Protein AF-A0A536UNM9-F1 (afdb_monomer_lite)

Structure (mmCIF, N/CA/C/O backbone):
data_AF-A0A536UNM9-F1
#
_entry.id   AF-A0A536UNM9-F1
#
loop_
_atom_site.group_PDB
_atom_site.id
_atom_site.type_symbol
_atom_site.label_atom_id
_atom_site.label_alt_id
_atom_site.label_comp_id
_atom_site.label_asym_id
_atom_site.label_entity_id
_atom_site.label_seq_id
_atom_site.pdbx_PDB_ins_code
_atom_site.Cartn_x
_atom_site.Cartn_y
_atom_site.Cartn_z
_atom_site.occupancy
_atom_site.B_iso_or_equiv
_atom_site.auth_seq_id
_atom_site.auth_comp_id
_atom_site.auth_asym_id
_atom_site.auth_atom_id
_atom_site.pdbx_PDB_model_num
ATOM 1 N N . MET A 1 1 ? -21.210 13.335 21.567 1.00 55.44 1 MET A N 1
ATOM 2 C CA . MET A 1 1 ? -19.851 12.778 21.470 1.00 55.44 1 MET A CA 1
ATOM 3 C C . MET A 1 1 ? -19.482 12.914 20.016 1.00 55.44 1 MET A C 1
ATOM 5 O O . MET A 1 1 ? -20.186 12.348 19.194 1.00 55.44 1 MET A O 1
ATOM 9 N N . GLU A 1 2 ? -18.537 13.793 19.704 1.00 74.31 2 GLU A N 1
ATOM 10 C CA . GLU A 1 2 ? -17.917 13.791 18.379 1.00 74.31 2 GLU A CA 1
ATOM 11 C C . GLU A 1 2 ? -17.006 12.566 18.325 1.00 74.31 2 GLU A C 1
ATOM 13 O O . GLU A 1 2 ? -16.256 12.318 19.269 1.00 74.31 2 GLU A O 1
ATOM 18 N N . ASP A 1 3 ? -17.144 11.755 17.280 1.00 82.62 3 ASP A N 1
ATOM 19 C CA . ASP A 1 3 ? -16.249 10.626 17.059 1.00 82.62 3 ASP A CA 1
ATOM 20 C C . ASP A 1 3 ? -14.894 11.164 16.590 1.00 82.62 3 ASP A C 1
ATOM 22 O O . ASP A 1 3 ? -14.765 11.677 15.475 1.00 82.62 3 ASP A O 1
ATOM 26 N N . ASP A 1 4 ? -13.878 11.048 17.445 1.00 88.06 4 ASP A N 1
ATOM 27 C CA . ASP A 1 4 ? -12.512 11.425 17.098 1.00 88.06 4 ASP A CA 1
ATOM 28 C C . ASP A 1 4 ? -11.944 10.454 16.052 1.00 88.06 4 ASP A C 1
ATOM 30 O O . ASP A 1 4 ? -11.711 9.268 16.307 1.00 88.06 4 ASP A O 1
ATOM 34 N N . LEU A 1 5 ? -11.683 10.972 14.851 1.00 92.31 5 LEU A N 1
ATOM 35 C CA . LEU A 1 5 ? -11.025 10.225 13.783 1.00 92.31 5 LEU A CA 1
ATOM 36 C C . LEU A 1 5 ? -9.513 10.184 14.018 1.00 92.31 5 LEU A C 1
ATOM 38 O O . LEU A 1 5 ? -8.825 11.203 13.942 1.00 92.31 5 LEU A O 1
ATOM 42 N N . VAL A 1 6 ? -8.982 8.981 14.241 1.00 94.62 6 VAL A N 1
ATOM 43 C CA . VAL A 1 6 ? -7.558 8.756 14.529 1.00 94.62 6 VAL A CA 1
ATOM 44 C C . VAL A 1 6 ? -6.910 7.778 13.549 1.00 94.62 6 VAL A C 1
ATOM 46 O O . VAL A 1 6 ? -7.530 6.831 13.067 1.00 94.62 6 VAL A O 1
ATOM 49 N N . ILE A 1 7 ? -5.616 7.974 13.277 1.00 95.00 7 ILE A N 1
ATOM 50 C CA . ILE A 1 7 ? -4.794 7.023 12.517 1.00 95.00 7 ILE A CA 1
ATOM 51 C C . ILE A 1 7 ? -4.129 6.067 13.508 1.00 95.00 7 ILE A C 1
ATOM 53 O O . ILE A 1 7 ? -3.187 6.437 14.203 1.00 95.00 7 ILE A O 1
ATOM 57 N N . VAL A 1 8 ? -4.597 4.821 13.550 1.00 93.88 8 VAL A N 1
ATOM 58 C CA . VAL A 1 8 ? -4.100 3.807 14.499 1.00 93.88 8 VAL A CA 1
ATOM 59 C C . VAL A 1 8 ? -2.788 3.146 14.069 1.00 93.88 8 VAL A C 1
ATOM 61 O O . VAL A 1 8 ? -2.049 2.632 14.905 1.00 93.88 8 VAL A O 1
ATOM 64 N N . ALA A 1 9 ? -2.485 3.128 12.767 1.00 95.75 9 ALA A N 1
ATOM 65 C CA . ALA A 1 9 ? -1.261 2.538 12.234 1.00 95.75 9 ALA A CA 1
ATOM 66 C C . ALA A 1 9 ? -0.948 3.035 10.818 1.00 95.75 9 ALA A C 1
ATOM 68 O O . ALA A 1 9 ? -1.846 3.336 10.034 1.00 95.75 9 ALA A O 1
ATOM 69 N N . ALA A 1 10 ? 0.338 3.028 10.461 1.00 95.75 10 ALA A N 1
ATOM 70 C CA . ALA A 1 10 ? 0.812 3.300 9.109 1.00 95.75 10 ALA A CA 1
ATOM 71 C C . ALA A 1 10 ? 1.979 2.370 8.750 1.00 95.75 10 ALA A C 1
ATOM 73 O O . ALA A 1 10 ? 2.883 2.129 9.552 1.00 95.75 10 ALA A O 1
ATOM 74 N N . THR A 1 11 ? 1.987 1.833 7.529 1.00 96.31 11 THR A N 1
ATOM 75 C CA . THR A 1 11 ? 3.106 1.026 7.028 1.00 96.31 11 THR A CA 1
A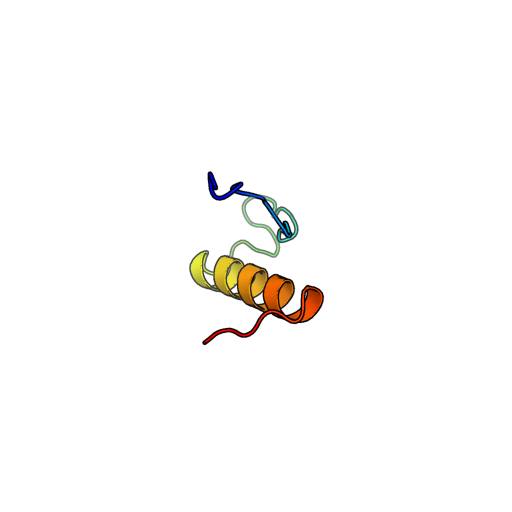TOM 76 C C . THR A 1 11 ? 3.270 1.172 5.518 1.00 96.31 11 THR A C 1
ATOM 78 O O . THR A 1 11 ? 2.360 1.625 4.829 1.00 96.31 11 THR A O 1
ATOM 81 N N . ARG A 1 12 ? 4.448 0.815 4.997 1.00 97.62 12 ARG A N 1
ATOM 82 C CA . ARG A 1 12 ? 4.803 0.958 3.577 1.00 97.62 12 ARG A CA 1
ATOM 83 C C . ARG A 1 12 ? 5.743 -0.151 3.115 1.00 97.62 12 ARG A C 1
ATOM 85 O O . ARG A 1 12 ? 6.422 -0.771 3.933 1.00 97.62 12 ARG A O 1
ATOM 92 N N . THR A 1 13 ? 5.824 -0.369 1.803 1.00 97.12 13 THR A N 1
ATOM 93 C CA . THR A 1 13 ? 6.888 -1.190 1.206 1.00 97.12 13 THR A CA 1
ATOM 94 C C . THR A 1 13 ? 8.219 -0.434 1.178 1.00 97.12 13 THR A C 1
ATOM 96 O O . THR A 1 1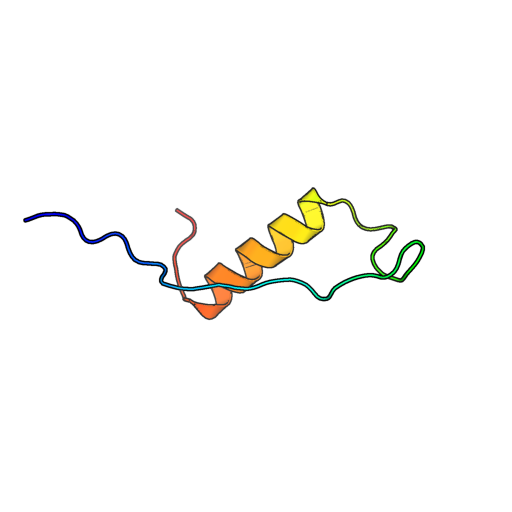3 ? 8.272 0.786 1.357 1.00 97.12 13 THR A O 1
ATOM 99 N N . ALA A 1 14 ? 9.305 -1.149 0.877 1.00 95.50 14 ALA A N 1
ATOM 100 C CA . ALA A 1 14 ? 10.527 -0.508 0.405 1.00 95.50 14 ALA A CA 1
ATOM 101 C C . ALA A 1 14 ? 10.258 0.293 -0.883 1.00 95.50 14 ALA A C 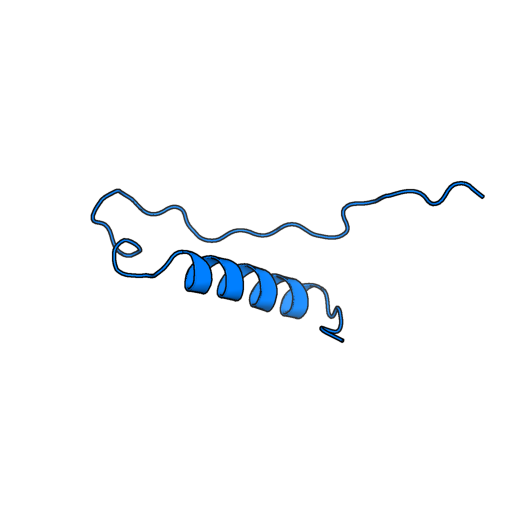1
ATOM 103 O O . ALA A 1 14 ? 9.325 -0.011 -1.634 1.00 95.50 14 ALA A O 1
ATOM 104 N N . VAL A 1 15 ? 11.088 1.304 -1.137 1.00 95.44 15 VAL A N 1
ATOM 105 C CA . VAL A 1 15 ? 11.029 2.104 -2.367 1.00 95.44 15 VAL A CA 1
ATOM 106 C C . VAL A 1 15 ? 11.904 1.438 -3.421 1.00 95.44 15 VAL A C 1
ATOM 108 O O . VAL A 1 15 ? 13.088 1.192 -3.191 1.00 95.44 15 VAL A O 1
ATOM 111 N N . GLY A 1 16 ? 11.312 1.120 -4.570 1.00 94.62 16 GLY A N 1
ATOM 112 C CA . GLY A 1 16 ? 12.030 0.555 -5.708 1.00 94.62 16 GLY A CA 1
ATOM 113 C C . GLY A 1 16 ? 12.691 1.642 -6.551 1.00 94.62 16 GLY A C 1
ATOM 114 O O . GLY A 1 16 ? 12.167 2.745 -6.673 1.00 94.62 16 GLY A O 1
ATOM 115 N N . LYS A 1 17 ? 13.826 1.314 -7.174 1.00 96.12 17 LYS A N 1
ATOM 116 C CA . LYS A 1 17 ? 14.385 2.112 -8.274 1.00 96.12 17 LYS A CA 1
ATOM 117 C C . LYS A 1 17 ? 13.671 1.763 -9.580 1.00 96.12 17 LYS A C 1
ATOM 119 O O . LYS A 1 17 ? 13.198 0.634 -9.739 1.00 96.12 17 LYS A O 1
ATOM 124 N N . PHE A 1 18 ? 13.632 2.704 -10.522 1.00 95.75 18 PHE A N 1
ATOM 125 C CA . PHE A 1 18 ? 13.146 2.433 -11.875 1.00 95.75 18 PHE A CA 1
ATOM 126 C C . PHE A 1 18 ? 13.953 1.287 -12.507 1.00 95.75 18 PHE A C 1
ATOM 128 O O . PHE A 1 18 ? 15.176 1.257 -12.392 1.00 95.75 18 PHE A O 1
ATOM 135 N N . GLY A 1 19 ? 13.264 0.298 -13.086 1.00 95.56 19 GLY A N 1
ATOM 136 C CA . GLY A 1 19 ? 13.891 -0.925 -13.611 1.00 95.56 19 GLY A CA 1
ATOM 137 C C . GLY A 1 19 ? 14.497 -1.867 -12.555 1.00 95.56 19 GLY A C 1
ATOM 138 O O . GLY A 1 19 ? 15.156 -2.837 -12.914 1.00 95.56 19 GLY A O 1
ATOM 139 N N . GLY A 1 20 ? 14.299 -1.600 -11.260 1.00 95.75 20 GLY A N 1
ATOM 140 C CA . GLY A 1 20 ? 14.891 -2.367 -10.164 1.00 95.75 20 GLY A CA 1
ATOM 141 C C . GLY A 1 20 ? 14.106 -3.619 -9.754 1.00 95.75 20 GLY A C 1
ATOM 142 O O . GLY A 1 20 ? 13.226 -4.112 -10.457 1.00 95.75 20 GLY A O 1
ATOM 143 N N . SER A 1 21 ? 14.392 -4.115 -8.548 1.00 94.81 21 SER A N 1
ATOM 144 C CA . SER A 1 2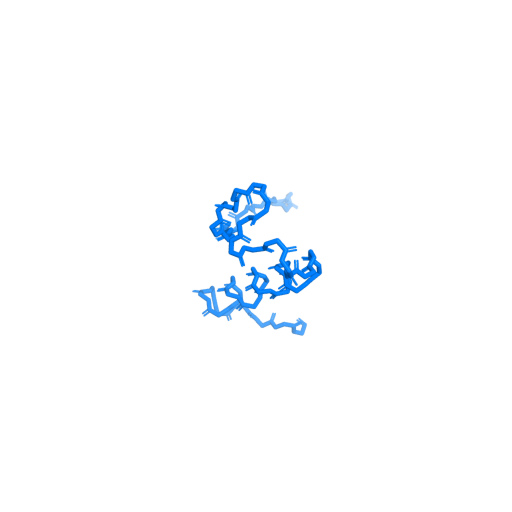1 ? 13.850 -5.378 -8.017 1.00 94.81 21 SER A CA 1
ATOM 145 C C . SER A 1 21 ? 12.322 -5.432 -7.905 1.00 94.81 21 SER A C 1
ATOM 147 O O . SER A 1 21 ? 11.739 -6.509 -7.998 1.00 94.81 21 SER A O 1
ATOM 149 N N . LEU A 1 22 ? 11.661 -4.284 -7.730 1.00 96.00 22 LEU A N 1
ATOM 150 C CA . LEU A 1 22 ? 10.200 -4.201 -7.628 1.00 96.00 22 LEU A CA 1
ATOM 151 C C . LEU A 1 22 ? 9.508 -3.969 -8.980 1.00 96.00 22 LEU A C 1
ATOM 153 O O . LEU A 1 22 ? 8.286 -4.044 -9.041 1.00 96.00 22 LEU A O 1
ATOM 157 N N . ALA A 1 23 ? 10.253 -3.723 -10.064 1.00 96.69 23 ALA A N 1
ATOM 158 C CA . ALA A 1 23 ? 9.688 -3.287 -11.346 1.00 96.69 23 ALA A CA 1
ATOM 159 C C . ALA A 1 23 ? 8.747 -4.318 -11.989 1.00 96.69 23 ALA A C 1
ATOM 161 O O . ALA A 1 23 ? 7.820 -3.953 -12.702 1.00 96.69 23 ALA A O 1
ATOM 162 N N . LYS A 1 24 ? 8.967 -5.609 -11.721 1.00 96.94 24 LYS A N 1
ATOM 163 C CA . LYS A 1 24 ? 8.136 -6.704 -12.247 1.00 96.94 24 LYS A CA 1
ATOM 164 C C . LYS A 1 24 ? 6.916 -7.016 -11.373 1.00 96.94 24 LYS A C 1
ATOM 166 O O . LYS A 1 24 ? 6.164 -7.933 -11.688 1.00 96.94 24 LYS A O 1
ATOM 171 N N . ILE A 1 25 ? 6.738 -6.318 -10.249 1.00 97.00 25 ILE A N 1
ATOM 172 C CA . ILE A 1 25 ? 5.655 -6.592 -9.303 1.00 97.00 25 ILE A CA 1
ATOM 173 C C . ILE A 1 25 ? 4.489 -5.636 -9.588 1.00 97.00 25 ILE A C 1
ATOM 175 O O . ILE A 1 25 ? 4.672 -4.423 -9.497 1.00 97.00 25 ILE A O 1
ATOM 179 N N . PRO A 1 26 ? 3.276 -6.148 -9.870 1.00 97.44 26 PRO A N 1
ATOM 180 C CA . PRO A 1 26 ? 2.104 -5.300 -10.061 1.00 97.44 26 PRO A CA 1
ATOM 181 C C . PRO A 1 26 ? 1.790 -4.453 -8.822 1.00 97.44 26 PRO A C 1
ATOM 183 O O . PRO A 1 26 ? 1.856 -4.946 -7.692 1.00 97.44 26 PRO A O 1
ATOM 186 N N . ALA A 1 27 ? 1.355 -3.208 -9.032 1.00 96.25 27 ALA A N 1
ATOM 187 C CA . ALA A 1 27 ? 1.036 -2.269 -7.953 1.00 96.25 27 ALA A CA 1
ATOM 188 C C . ALA A 1 27 ? -0.006 -2.823 -6.964 1.00 96.25 27 ALA A C 1
ATOM 190 O O . ALA A 1 27 ? 0.186 -2.737 -5.751 1.00 96.25 27 ALA A O 1
ATOM 191 N N . ALA A 1 28 ? -1.052 -3.489 -7.465 1.00 98.00 28 ALA A N 1
ATOM 192 C CA . ALA A 1 28 ? -2.071 -4.121 -6.624 1.00 98.00 28 ALA A CA 1
ATOM 193 C C . ALA A 1 28 ? -1.475 -5.165 -5.661 1.00 98.00 28 ALA A C 1
ATOM 195 O O . ALA A 1 28 ? -1.882 -5.256 -4.505 1.00 98.00 28 ALA A O 1
ATOM 196 N N . LYS A 1 29 ? -0.451 -5.914 -6.096 1.00 97.94 29 LYS A N 1
ATOM 197 C CA . LYS A 1 29 ? 0.232 -6.909 -5.256 1.00 97.94 29 LYS A CA 1
ATOM 198 C C . LYS A 1 29 ? 1.078 -6.247 -4.165 1.00 97.94 29 LYS A C 1
ATOM 200 O O . LYS A 1 29 ? 1.148 -6.771 -3.054 1.00 97.94 29 LYS A O 1
ATOM 205 N N . LEU A 1 30 ? 1.687 -5.095 -4.456 1.00 97.69 30 LEU A N 1
ATOM 206 C CA . LEU A 1 30 ? 2.389 -4.288 -3.453 1.00 97.69 30 LEU A CA 1
ATOM 207 C C . LEU A 1 30 ? 1.406 -3.736 -2.411 1.00 97.69 30 LEU A C 1
ATOM 209 O O . LEU A 1 30 ? 1.643 -3.902 -1.217 1.00 97.69 30 LEU A O 1
ATOM 213 N N . GLY A 1 31 ? 0.271 -3.182 -2.847 1.00 97.12 31 GLY A N 1
ATOM 214 C CA . GLY A 1 31 ? -0.793 -2.704 -1.956 1.00 97.12 31 GLY A CA 1
ATOM 215 C C . GLY A 1 31 ? -1.360 -3.814 -1.068 1.00 97.12 31 GLY A C 1
ATOM 216 O O . GLY A 1 31 ? -1.399 -3.676 0.154 1.00 97.12 31 GLY A O 1
ATOM 217 N N . ALA A 1 32 ? -1.682 -4.971 -1.651 1.00 97.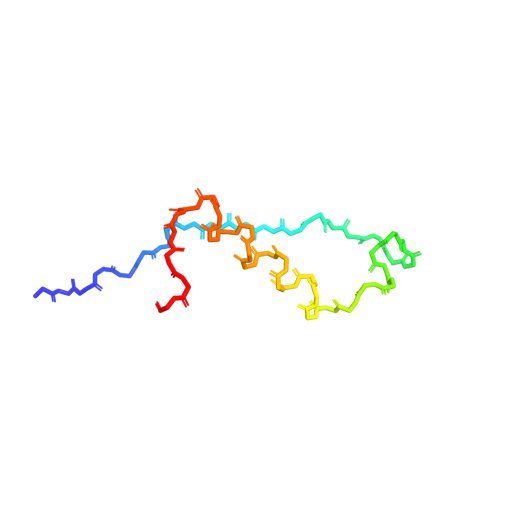69 32 ALA A N 1
ATOM 218 C CA . ALA A 1 32 ? -2.136 -6.140 -0.899 1.00 97.69 32 ALA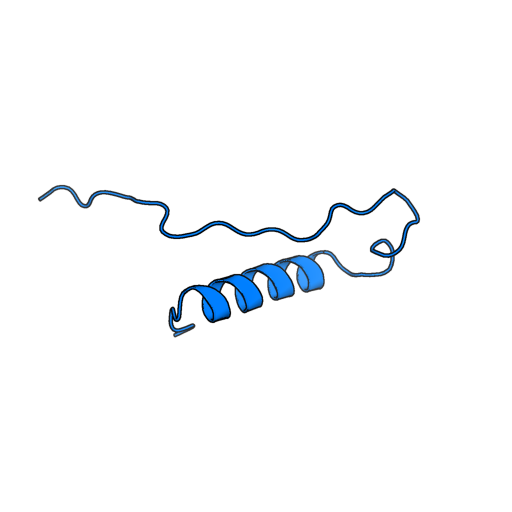 A CA 1
ATOM 219 C C . ALA A 1 32 ? -1.109 -6.586 0.156 1.00 97.69 32 ALA A C 1
ATOM 221 O O . ALA A 1 32 ? -1.476 -6.986 1.263 1.00 97.69 32 ALA A O 1
ATOM 222 N N . ARG A 1 33 ? 0.194 -6.488 -0.149 1.00 97.25 33 ARG A N 1
ATOM 223 C CA . ARG A 1 33 ? 1.254 -6.813 0.814 1.00 97.25 33 ARG A CA 1
ATOM 224 C C . ARG A 1 33 ? 1.286 -5.832 1.986 1.00 97.25 33 ARG A C 1
ATOM 226 O O . ARG A 1 33 ? 1.497 -6.277 3.113 1.00 97.25 33 ARG A O 1
ATOM 233 N N . VAL A 1 34 ? 1.065 -4.542 1.734 1.00 97.75 34 VAL A N 1
ATOM 234 C CA . VAL A 1 34 ? 0.990 -3.502 2.773 1.00 97.75 34 VAL A CA 1
ATOM 235 C C . VAL A 1 34 ? -0.196 -3.755 3.696 1.00 97.75 34 VAL A C 1
ATOM 237 O O . VAL A 1 34 ? 0.007 -3.856 4.902 1.00 97.75 34 VAL A O 1
ATOM 240 N N . ILE A 1 35 ? -1.397 -3.949 3.140 1.00 96.56 35 ILE A N 1
ATOM 241 C CA . ILE A 1 35 ? -2.619 -4.201 3.921 1.00 96.56 35 ILE A CA 1
ATOM 242 C C . ILE A 1 35 ? -2.442 -5.448 4.792 1.00 96.56 35 ILE A C 1
ATOM 244 O O . ILE A 1 35 ? -2.607 -5.387 6.008 1.00 96.56 35 ILE A O 1
ATOM 248 N N . LYS A 1 36 ? -1.995 -6.562 4.196 1.00 96.19 36 LYS A N 1
ATOM 249 C CA . LYS A 1 36 ? -1.757 -7.813 4.929 1.00 96.19 36 LYS A CA 1
ATOM 250 C C . LYS A 1 36 ? -0.730 -7.644 6.051 1.00 96.19 36 LYS A C 1
ATOM 252 O O . LYS A 1 36 ? -0.915 -8.188 7.135 1.00 96.19 36 LYS A O 1
ATOM 257 N N . SER A 1 37 ? 0.358 -6.909 5.805 1.00 97.00 37 SER A N 1
ATOM 258 C CA . SER A 1 37 ? 1.358 -6.644 6.842 1.00 97.00 37 SER A CA 1
ATOM 259 C C . SER A 1 37 ? 0.831 -5.734 7.946 1.00 97.00 37 SER A C 1
ATOM 261 O O . SER A 1 37 ? 1.271 -5.896 9.080 1.00 97.00 37 SER A O 1
ATOM 263 N N . LEU A 1 38 ? -0.023 -4.759 7.627 1.00 97.50 38 LEU A N 1
ATOM 264 C CA . LEU A 1 38 ? -0.584 -3.843 8.613 1.00 97.50 38 LEU A CA 1
ATOM 265 C C . LEU A 1 38 ? -1.509 -4.608 9.552 1.00 97.50 38 LEU A C 1
ATOM 267 O O . LEU A 1 38 ? -1.243 -4.620 10.747 1.00 97.50 38 LEU A O 1
ATOM 271 N N . LEU A 1 39 ? -2.487 -5.337 9.004 1.00 96.12 39 LEU A N 1
ATOM 272 C CA . LEU A 1 39 ? -3.421 -6.158 9.782 1.00 96.12 39 LEU A CA 1
ATOM 273 C C . LEU A 1 39 ? -2.692 -7.166 10.678 1.00 96.12 39 LEU A C 1
ATOM 275 O O . LEU A 1 39 ? -3.017 -7.310 11.850 1.00 96.12 39 LEU A O 1
ATOM 279 N N . HIS A 1 40 ? -1.645 -7.818 10.157 1.00 95.62 40 HIS A N 1
ATOM 280 C CA . HIS A 1 40 ? -0.845 -8.752 10.950 1.00 95.62 40 HIS A CA 1
ATOM 281 C C . HIS A 1 40 ? -0.124 -8.081 12.130 1.00 95.62 40 HIS A C 1
ATOM 283 O O . HIS A 1 40 ? -0.037 -8.671 13.200 1.00 95.62 40 HIS A O 1
ATOM 289 N N . LYS A 1 41 ? 0.395 -6.858 11.949 1.00 95.94 41 LYS A N 1
ATOM 290 C CA . LYS A 1 41 ? 1.098 -6.113 13.007 1.00 95.94 41 LYS A CA 1
ATOM 291 C C . LYS A 1 41 ? 0.149 -5.510 14.038 1.00 95.94 41 LYS A C 1
ATOM 293 O O . LYS A 1 41 ? 0.534 -5.376 15.192 1.00 95.94 41 LYS A O 1
ATOM 298 N N . THR A 1 42 ? -1.045 -5.105 13.615 1.00 96.50 42 THR A N 1
ATOM 299 C CA . THR A 1 42 ? -2.027 -4.443 14.481 1.00 96.50 42 THR A CA 1
ATOM 300 C C . THR A 1 42 ? -2.988 -5.419 15.150 1.00 96.50 42 THR A C 1
ATOM 302 O O . THR A 1 42 ? -3.662 -5.037 16.099 1.00 96.50 42 THR A O 1
ATOM 305 N N . GLY A 1 43 ? -3.082 -6.661 14.662 1.00 95.31 43 GLY A N 1
ATOM 306 C CA . GLY A 1 43 ? -4.057 -7.643 15.143 1.00 95.31 43 GLY A CA 1
ATOM 307 C C . GLY A 1 43 ? -5.502 -7.317 14.752 1.00 95.31 43 GLY A C 1
ATOM 308 O O . GLY A 1 43 ? -6.428 -7.934 15.275 1.00 95.31 43 GLY A O 1
ATOM 309 N N . ILE A 1 44 ? -5.704 -6.353 13.847 1.00 94.38 44 ILE A N 1
ATOM 310 C CA . ILE A 1 44 ? -7.029 -5.949 13.373 1.00 94.38 44 ILE A CA 1
ATOM 311 C C . ILE A 1 44 ? -7.590 -7.043 12.463 1.00 94.38 44 ILE A C 1
ATOM 313 O O . ILE A 1 44 ? -6.897 -7.560 11.579 1.00 94.38 44 ILE A O 1
ATOM 317 N N . LYS A 1 45 ? -8.856 -7.388 12.694 1.00 94.12 45 LYS A N 1
ATOM 318 C CA . LYS A 1 45 ? -9.586 -8.373 11.904 1.00 94.12 45 LYS A CA 1
ATOM 319 C C . LYS A 1 45 ? -9.948 -7.823 10.512 1.00 94.12 45 LYS A C 1
ATOM 321 O O . LYS A 1 45 ? -10.189 -6.626 10.390 1.00 94.12 45 LYS A O 1
ATOM 326 N N . PRO A 1 46 ? -9.910 -8.661 9.461 1.00 89.69 46 PRO A N 1
ATOM 327 C CA . PRO A 1 46 ? -10.194 -8.243 8.088 1.00 89.69 46 PRO A CA 1
ATOM 328 C C . PRO A 1 46 ? -11.690 -8.203 7.729 1.00 89.69 46 PRO A C 1
ATOM 330 O O . PRO A 1 46 ? -12.006 -7.704 6.650 1.00 89.69 46 PRO A O 1
ATOM 333 N N . ASP A 1 47 ? -12.551 -8.792 8.564 1.00 85.94 47 ASP A N 1
ATOM 334 C CA . ASP A 1 47 ? -14.019 -8.768 8.475 1.00 85.94 47 ASP A CA 1
ATOM 335 C C . ASP A 1 47 ? -14.636 -7.392 8.764 1.00 85.94 47 ASP A C 1
ATOM 337 O O . ASP A 1 47 ? -14.135 -6.688 9.672 1.00 85.94 47 ASP A O 1
#

Sequence (47 aa):
MEDDLVIVAATRTAVGKFGGSLAKIPAAKLGARVIKSLLHKTGIKPD

Foldseek 3Di:
DPPDDDDPDDDADDDADVVGPCPPPDPVNRVVVRVVVGCVVVVDDPD

Radius of gyration: 14.6 Å; chains: 1; bounding box: 35×23×35 Å

pLDDT: mean 93.98, std 7.1, range [55.44, 98.0]

Secondary structure (DSSP, 8-state):
------------PPPPPTTSTTTTS-HHHHHHHHHHHHHHHHT----